Protein AF-A0AAW4KWK8-F1 (afdb_monomer)

Nearest PDB structures (foldseek):
  3u9t-assembly1_A  TM=9.403E-01  e=1.993E-07  Pseudomonas aeruginosa
  3u9s-assembly1_A  TM=9.255E-01  e=2.279E-07  Pseudomonas aeruginosa
  8j78-assembly1_G  TM=6.838E-01  e=1.505E-03  Homo sapiens
  8jxm-assembly1_L  TM=6.848E-01  e=1.969E-03  Homo sapiens
  8rth-assembly1_A  TM=6.313E-01  e=8.623E-03  Trypanosoma brucei

Sequence (91 aa):
LKTNLGFLRRIIGHPAFAAAELDTGFIPRYQDELLPAPGALSDEFWQAAGAAFMQSLPVGDGPWANRQGFRAGLPAEVSLHLSCNGQDRLV

Organism: Vibrio cholerae (NCBI:txid666)

pLDDT: mean 94.24, s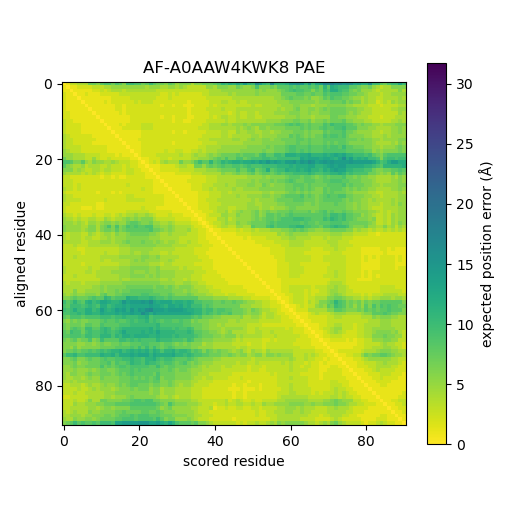td 2.49, range [88.06, 97.62]

Secondary structure (DSSP, 8-state):
---SHHHHHHHHH-HHHHTT---TTHHHHTHHHHSPPP-PPPHHHHHHHHHHHHHHSPP-SSGGG--S---TTS------EEEETTEEEE-

Foldseek 3Di:
DDDCVQLVVQLVVPPCNVVVVDDPCPCVVCVCSSPPDDDDDDPVNVVVVVVVVVVPDDQDDDPVSDPQQDDVPDDRDDWDFDDDPNDTDID

Radius of gyration: 21.0 Å; Cα contacts (8 Å, |Δi|>4): 54; chains: 1; bounding box: 43×23×58 Å

Solvent-accessible surface area (backbone atoms only — not comparable to full-atom values): 5949 Å² total; per-residue (Å²): 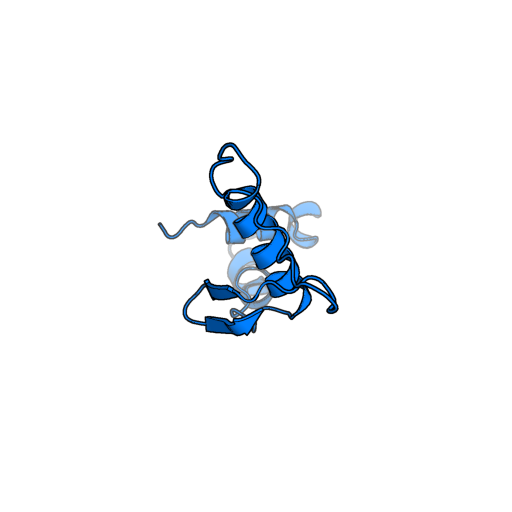134,92,72,65,59,70,41,53,54,37,48,74,68,30,69,55,57,74,69,65,65,76,55,97,57,44,62,76,73,44,35,67,78,45,60,60,77,88,73,84,83,52,72,67,55,48,53,51,49,52,55,53,53,64,68,68,52,83,89,56,78,65,80,85,45,61,78,75,21,84,44,93,97,49,76,63,58,72,81,43,84,47,77,56,98,92,45,76,44,82,78

Structure (mmCIF, N/CA/C/O backbone):
data_AF-A0AAW4KWK8-F1
#
_entry.id   AF-A0AAW4KWK8-F1
#
loop_
_atom_site.group_PDB
_atom_site.id
_atom_site.type_symbol
_atom_site.label_atom_id
_atom_site.label_alt_id
_atom_site.label_comp_id
_atom_site.label_asym_id
_atom_site.label_entity_id
_atom_site.label_seq_id
_atom_site.pdbx_PDB_ins_code
_atom_site.Cartn_x
_atom_site.Cartn_y
_atom_site.Cartn_z
_atom_site.occupancy
_atom_site.B_iso_or_equiv
_atom_site.auth_seq_id
_atom_site.auth_comp_id
_atom_site.auth_asym_id
_atom_site.auth_atom_id
_atom_site.pdbx_PDB_model_num
ATOM 1 N N . LEU A 1 1 ? 8.011 9.375 9.975 1.00 90.69 1 LEU A N 1
ATOM 2 C CA . LEU A 1 1 ? 7.383 9.635 11.296 1.00 90.69 1 LEU A CA 1
ATOM 3 C C . LEU A 1 1 ? 6.226 8.663 11.484 1.00 90.69 1 LEU A C 1
ATOM 5 O O . LEU A 1 1 ? 5.544 8.383 10.507 1.00 90.69 1 LEU A O 1
ATOM 9 N N . LYS A 1 2 ? 6.013 8.138 12.695 1.00 91.19 2 LYS A N 1
ATOM 10 C CA . LYS A 1 2 ? 4.815 7.338 13.003 1.00 91.19 2 LYS A CA 1
ATOM 11 C C . LYS A 1 2 ? 3.634 8.285 13.238 1.00 91.19 2 LYS A C 1
ATOM 13 O O . LYS A 1 2 ? 3.813 9.303 13.899 1.00 91.19 2 LYS A O 1
ATOM 18 N N . THR A 1 3 ? 2.458 7.968 12.699 1.00 95.88 3 THR A N 1
ATOM 19 C CA . THR A 1 3 ? 1.246 8.787 12.865 1.00 95.88 3 THR A CA 1
ATOM 20 C C . THR A 1 3 ? 0.080 7.923 13.335 1.00 95.88 3 THR A C 1
ATOM 22 O O . THR A 1 3 ? -0.006 6.742 13.004 1.00 95.88 3 THR A O 1
ATOM 25 N N . ASN A 1 4 ? -0.846 8.514 14.091 1.00 96.00 4 ASN A N 1
ATOM 26 C CA . ASN A 1 4 ? -2.104 7.869 14.484 1.00 96.00 4 ASN A CA 1
ATOM 27 C C . ASN A 1 4 ? -3.178 7.938 13.378 1.00 96.00 4 ASN A C 1
ATOM 29 O O . ASN A 1 4 ? -4.303 7.495 13.588 1.00 96.00 4 ASN A O 1
ATOM 33 N N . LEU A 1 5 ? -2.855 8.470 12.195 1.00 96.56 5 LEU A N 1
ATOM 34 C CA . LEU A 1 5 ? -3.827 8.721 11.129 1.00 96.56 5 LEU A CA 1
ATOM 35 C C . LEU A 1 5 ? -4.531 7.440 10.664 1.00 96.56 5 LEU A C 1
ATOM 37 O O . LEU A 1 5 ? -5.740 7.447 10.456 1.00 96.56 5 LEU A O 1
ATOM 41 N N . GLY A 1 6 ? -3.796 6.334 10.520 1.00 94.69 6 GLY A N 1
ATOM 42 C CA . GLY A 1 6 ? -4.388 5.051 10.133 1.00 94.69 6 GLY A CA 1
ATOM 43 C C . GLY A 1 6 ? -5.374 4.519 11.177 1.00 94.69 6 GLY A C 1
ATOM 44 O O . GLY A 1 6 ? -6.399 3.950 10.818 1.00 94.69 6 GLY A O 1
ATOM 45 N N . PHE A 1 7 ? -5.087 4.729 12.461 1.00 96.06 7 PHE A N 1
ATOM 46 C CA . PHE A 1 7 ? -5.989 4.381 13.560 1.00 96.06 7 PHE A CA 1
ATOM 47 C C . PHE A 1 7 ? -7.251 5.259 13.539 1.00 96.06 7 PHE A C 1
ATOM 49 O O . PHE A 1 7 ? -8.363 4.739 13.532 1.00 96.06 7 PHE A O 1
ATOM 56 N N . LEU A 1 8 ? -7.094 6.580 13.399 1.00 96.75 8 LEU A N 1
ATOM 57 C CA . LEU A 1 8 ? -8.222 7.519 13.323 1.00 96.75 8 LEU A CA 1
ATOM 58 C C . LEU A 1 8 ? -9.125 7.274 12.103 1.00 96.75 8 LEU A C 1
ATOM 60 O O . LEU A 1 8 ? -10.346 7.338 12.223 1.00 96.75 8 LEU A O 1
ATOM 64 N N . ARG A 1 9 ? -8.549 6.941 10.937 1.00 96.81 9 ARG A N 1
ATOM 65 C CA . ARG A 1 9 ? -9.328 6.574 9.739 1.00 96.81 9 ARG A CA 1
ATOM 66 C C . ARG A 1 9 ? -10.186 5.331 9.969 1.00 96.81 9 ARG A C 1
ATOM 68 O O . ARG A 1 9 ? -11.304 5.289 9.470 1.00 96.81 9 ARG A O 1
ATOM 75 N N . ARG A 1 10 ? -9.687 4.346 10.726 1.00 96.44 10 ARG A N 1
ATOM 76 C CA . ARG A 1 10 ? -10.454 3.141 11.081 1.00 96.44 10 ARG A CA 1
ATOM 77 C C . ARG A 1 10 ? -11.574 3.450 12.062 1.00 96.44 10 ARG A C 1
ATOM 79 O O . ARG A 1 10 ? -12.674 2.975 11.836 1.00 96.44 10 ARG A O 1
ATOM 86 N N . ILE A 1 11 ? -11.332 4.295 13.070 1.00 95.94 11 ILE A N 1
ATOM 87 C CA . ILE A 1 11 ? -12.386 4.733 14.003 1.00 95.94 11 ILE A CA 1
ATOM 88 C C . ILE A 1 11 ? -13.549 5.368 13.238 1.00 95.94 11 ILE A C 1
ATOM 90 O O . ILE A 1 11 ? -14.682 4.926 13.378 1.00 95.94 11 ILE A O 1
ATOM 94 N N . ILE A 1 12 ? -13.272 6.375 12.403 1.00 95.50 12 ILE A N 1
ATOM 95 C CA . ILE A 1 12 ? -14.325 7.114 11.687 1.00 95.50 12 ILE A CA 1
ATOM 96 C C . ILE A 1 12 ? -15.047 6.215 1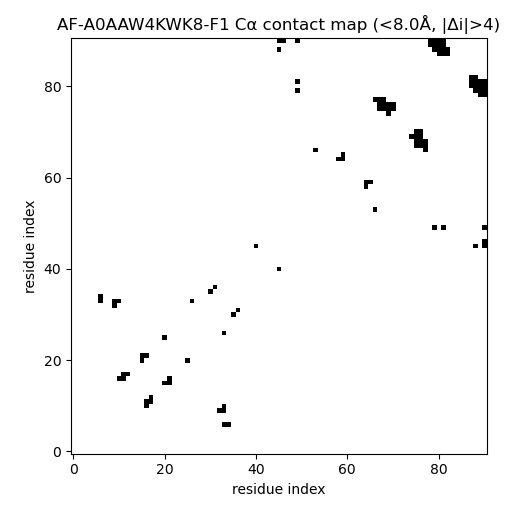0.665 1.00 95.50 12 ILE A C 1
ATOM 98 O O . ILE A 1 12 ? -16.222 6.429 10.386 1.00 95.50 12 ILE A O 1
ATOM 102 N N . GLY A 1 13 ? -14.363 5.204 10.120 1.00 95.62 13 GLY A N 1
ATOM 103 C CA . GLY A 1 13 ? -14.949 4.214 9.213 1.00 95.62 13 GLY A CA 1
ATOM 104 C C . GLY A 1 13 ? -15.647 3.032 9.898 1.00 95.62 13 GLY A C 1
ATOM 105 O O . GLY A 1 13 ? -16.209 2.195 9.195 1.00 95.62 13 GLY A O 1
ATOM 106 N N . HIS A 1 14 ? -15.604 2.924 11.229 1.00 97.12 14 HIS A N 1
ATOM 107 C CA . HIS A 1 14 ? -16.140 1.771 11.949 1.00 97.12 14 HIS A CA 1
ATOM 108 C C . HIS A 1 14 ? -17.675 1.855 12.077 1.00 97.12 14 HIS A C 1
ATOM 110 O O . HIS A 1 14 ? -18.183 2.882 12.540 1.00 97.12 14 HIS A O 1
ATOM 116 N N . PRO A 1 15 ? -18.439 0.786 11.770 1.00 96.12 15 PRO A N 1
ATOM 117 C CA . PRO A 1 15 ? -19.904 0.806 11.837 1.00 96.12 15 PRO A CA 1
ATOM 118 C C . PRO A 1 15 ? -20.462 1.222 13.206 1.00 96.12 15 PRO A C 1
ATOM 120 O O . PRO A 1 15 ? -21.340 2.078 13.274 1.00 96.12 15 PRO A O 1
ATOM 123 N N . ALA A 1 16 ? -19.902 0.700 14.303 1.00 95.31 16 ALA A N 1
ATOM 124 C CA . ALA A 1 16 ? -20.321 1.073 15.660 1.00 95.31 16 ALA A CA 1
ATOM 125 C C . ALA A 1 16 ? -20.062 2.558 15.988 1.00 95.31 16 ALA A C 1
ATOM 127 O O . ALA A 1 16 ? -20.819 3.175 16.735 1.00 95.31 16 ALA A O 1
ATOM 128 N N . PHE A 1 17 ? -19.026 3.166 15.390 1.00 95.88 17 PHE A N 1
ATOM 129 C CA . PHE A 1 17 ? -18.784 4.602 15.543 1.00 95.88 17 PHE A CA 1
ATOM 130 C C . PHE A 1 17 ? -19.866 5.413 14.816 1.00 95.88 17 PHE A C 1
ATOM 132 O O . PHE A 1 17 ? -20.394 6.373 15.370 1.00 95.88 17 PHE A O 1
ATOM 139 N N . ALA A 1 18 ? -20.252 4.990 13.606 1.00 95.38 18 ALA A N 1
ATOM 140 C CA . ALA A 1 18 ? -21.336 5.609 12.840 1.00 95.38 18 ALA A CA 1
ATOM 141 C C . ALA A 1 18 ? -22.715 5.456 13.513 1.00 95.38 18 ALA A C 1
ATOM 143 O O . ALA A 1 18 ? -23.546 6.356 13.416 1.00 95.38 18 ALA A O 1
ATOM 144 N N . ALA A 1 19 ? -22.940 4.352 14.229 1.00 96.44 19 ALA A N 1
ATOM 145 C CA . ALA A 1 19 ? -24.156 4.093 15.002 1.00 96.44 19 ALA A CA 1
ATOM 146 C C . ALA A 1 19 ? -24.214 4.838 16.354 1.00 96.44 19 ALA A C 1
ATOM 148 O O . ALA A 1 19 ? -25.186 4.689 17.091 1.00 96.44 19 ALA A O 1
ATOM 149 N N . ALA A 1 20 ? -23.196 5.646 16.678 1.00 93.38 20 ALA A N 1
ATOM 150 C CA . ALA A 1 20 ? -23.052 6.338 17.959 1.00 93.38 20 ALA A CA 1
ATOM 151 C C . ALA A 1 20 ? -23.011 5.400 19.186 1.00 93.38 20 ALA A C 1
ATOM 153 O O . ALA A 1 20 ? -23.358 5.807 20.295 1.00 93.38 20 ALA A O 1
ATOM 154 N N . GLU A 1 21 ? -22.520 4.169 19.019 1.00 93.12 21 GLU A N 1
ATOM 155 C CA . GLU A 1 21 ? -22.279 3.210 20.108 1.00 93.12 21 GLU A CA 1
ATOM 156 C C . GLU A 1 21 ? -20.988 3.560 20.870 1.00 93.12 21 GLU A C 1
ATOM 158 O O . GLU A 1 21 ? -20.028 2.789 20.920 1.00 93.12 21 GLU A O 1
ATOM 163 N N . LEU A 1 22 ? -20.925 4.778 21.408 1.00 90.88 22 LEU A N 1
ATOM 164 C CA . LEU A 1 22 ? -19.719 5.346 21.998 1.00 90.88 22 LEU A CA 1
ATOM 165 C C . LEU A 1 22 ? -19.744 5.228 23.521 1.00 90.88 22 LEU A C 1
ATOM 167 O O . LEU A 1 22 ? -20.578 5.821 24.201 1.00 90.88 22 LEU A O 1
ATOM 171 N N . ASP A 1 23 ? -18.756 4.520 24.056 1.00 93.56 23 ASP A N 1
ATOM 172 C CA . ASP A 1 23 ? -18.440 4.476 25.479 1.00 93.56 23 ASP A CA 1
ATOM 173 C C . ASP A 1 23 ? -16.917 4.472 25.691 1.00 93.56 23 ASP A C 1
ATOM 175 O O . ASP A 1 23 ? -16.134 4.359 24.743 1.00 93.56 23 ASP A O 1
ATOM 179 N N . THR A 1 24 ? -16.466 4.609 26.940 1.00 93.69 24 THR A N 1
ATOM 180 C CA . THR A 1 24 ? -15.027 4.642 27.268 1.00 93.69 24 THR A CA 1
ATOM 181 C C . THR A 1 24 ? -14.307 3.318 26.984 1.00 93.69 24 THR A C 1
ATOM 183 O O . THR A 1 24 ? -13.080 3.297 26.907 1.00 93.69 24 THR A O 1
ATOM 186 N N . GLY A 1 25 ? -15.048 2.226 26.781 1.00 94.75 25 GLY A N 1
ATOM 187 C CA . GLY A 1 25 ? -14.563 0.910 26.379 1.00 94.75 25 GLY A CA 1
ATOM 188 C C . GLY A 1 25 ? -14.593 0.642 24.870 1.00 94.75 25 GLY A C 1
ATOM 189 O O . GLY A 1 25 ? -14.282 -0.479 24.471 1.00 94.75 25 GLY A O 1
ATOM 190 N N . PHE A 1 26 ? -14.916 1.630 24.024 1.00 95.44 26 PHE A N 1
ATOM 191 C CA . PHE A 1 26 ? -14.996 1.450 22.566 1.00 95.44 26 PHE A CA 1
ATOM 192 C C . PHE A 1 26 ? -13.696 0.901 21.954 1.00 95.44 26 PHE A C 1
ATOM 194 O O . PHE A 1 26 ? -13.716 -0.077 21.212 1.00 95.44 26 PHE A O 1
ATOM 201 N N . ILE A 1 27 ? -12.549 1.509 22.284 1.00 94.69 27 ILE A N 1
ATOM 202 C CA . ILE A 1 27 ? -11.254 1.126 21.697 1.00 94.69 27 ILE A CA 1
ATOM 203 C C . ILE A 1 27 ? -10.835 -0.291 22.122 1.00 94.69 27 ILE A C 1
ATOM 205 O O . ILE A 1 27 ? -10.517 -1.074 21.231 1.00 94.69 27 ILE A O 1
ATOM 209 N N . PRO A 1 28 ? -10.851 -0.665 23.422 1.00 95.44 28 PRO A N 1
ATOM 210 C CA . PRO A 1 28 ? -10.559 -2.041 23.826 1.00 95.44 28 PRO A CA 1
ATOM 211 C C . PRO A 1 28 ? -11.496 -3.080 23.201 1.00 95.44 28 PRO A C 1
ATOM 213 O O . PRO A 1 28 ? -11.046 -4.170 22.866 1.00 95.44 28 PRO A O 1
ATOM 216 N N . ARG A 1 29 ? -12.786 -2.751 23.022 1.00 96.00 29 ARG A N 1
ATOM 217 C CA . ARG A 1 29 ? -13.783 -3.660 22.434 1.00 96.00 29 ARG A CA 1
ATOM 218 C C . ARG A 1 29 ? -13.484 -3.993 20.973 1.00 96.00 29 ARG A C 1
ATOM 220 O O . ARG A 1 29 ? -13.615 -5.148 20.589 1.00 96.00 29 ARG A O 1
ATOM 227 N N . TYR A 1 30 ? -13.074 -2.998 20.187 1.00 95.88 30 TYR A N 1
ATOM 228 C CA . TYR A 1 30 ? -12.810 -3.132 18.748 1.00 95.88 30 TYR A CA 1
ATOM 229 C C . TYR A 1 30 ? -11.311 -3.090 18.413 1.00 95.88 30 TYR A C 1
ATOM 231 O O . TYR A 1 30 ? -10.915 -2.710 17.311 1.00 95.88 30 TYR A O 1
ATOM 239 N N . GLN A 1 31 ? -10.446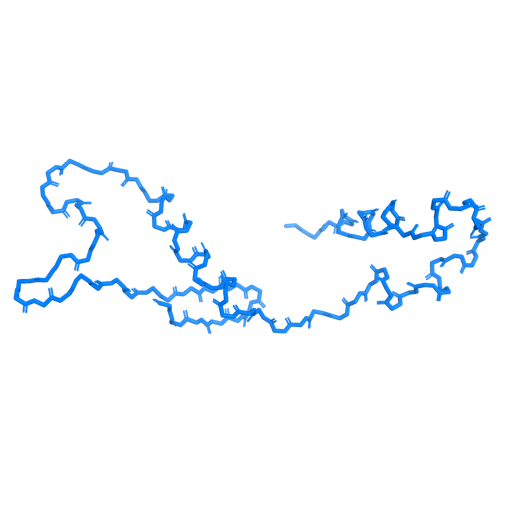 -3.447 19.367 1.00 94.81 31 GLN A N 1
ATOM 240 C CA . GLN A 1 31 ? -8.998 -3.267 19.241 1.00 94.81 31 GLN A CA 1
ATOM 241 C C . GLN A 1 31 ? -8.422 -3.962 18.003 1.00 94.81 31 GLN A C 1
ATOM 243 O O . GLN A 1 31 ? -7.638 -3.348 17.281 1.00 94.81 31 GLN A O 1
ATOM 248 N N . ASP A 1 32 ? -8.824 -5.204 17.741 1.00 94.25 32 ASP A N 1
ATOM 249 C CA . ASP A 1 32 ? -8.294 -6.003 16.631 1.00 94.25 32 ASP A CA 1
ATOM 250 C C . ASP A 1 32 ? -8.651 -5.403 15.261 1.00 94.25 32 ASP A C 1
ATOM 252 O O . ASP A 1 32 ? -7.864 -5.467 14.316 1.00 94.25 32 ASP A O 1
ATOM 256 N N . GLU A 1 33 ? -9.806 -4.741 15.168 1.00 94.25 33 GLU A N 1
ATOM 257 C CA . GLU A 1 33 ? -10.264 -4.052 13.959 1.00 94.25 33 GLU A CA 1
ATOM 258 C C . GLU A 1 33 ? -9.589 -2.682 13.788 1.00 94.25 33 GLU A C 1
ATOM 260 O O . GLU A 1 33 ? -9.269 -2.262 12.671 1.00 94.25 33 GLU A O 1
ATOM 265 N N . LEU A 1 34 ? -9.334 -1.973 14.893 1.00 94.31 34 LEU A N 1
ATOM 266 C CA . LEU A 1 34 ? -8.733 -0.636 14.889 1.00 94.31 34 LEU A CA 1
ATOM 267 C C . LEU A 1 34 ? -7.199 -0.659 14.785 1.00 94.31 34 LEU A C 1
ATOM 269 O O . LEU A 1 34 ? -6.600 0.279 14.246 1.00 94.31 34 LEU A O 1
ATOM 273 N N . LEU A 1 35 ? -6.560 -1.715 15.288 1.00 94.19 35 LEU A N 1
ATOM 274 C CA . LEU A 1 35 ? -5.110 -1.908 15.340 1.00 94.19 35 LEU A CA 1
ATOM 275 C C . LEU A 1 35 ? -4.714 -3.279 14.760 1.00 94.19 35 LEU A C 1
ATOM 277 O O . LEU A 1 35 ? -4.068 -4.071 15.449 1.00 94.19 35 LEU A O 1
ATOM 281 N N . PRO A 1 36 ? -5.054 -3.567 13.490 1.00 93.25 36 PRO A N 1
ATOM 282 C CA . PRO A 1 36 ? -4.709 -4.843 12.884 1.00 93.25 36 PRO A CA 1
ATOM 283 C C . PRO A 1 36 ? -3.190 -5.005 12.801 1.00 93.25 36 PRO A C 1
ATOM 285 O O . PRO A 1 36 ? -2.457 -4.054 12.495 1.00 93.25 36 PRO A O 1
ATOM 288 N N . ALA A 1 37 ? -2.720 -6.230 13.036 1.00 90.38 37 ALA A N 1
ATOM 289 C CA . ALA A 1 37 ? -1.319 -6.569 12.848 1.00 90.38 37 ALA A CA 1
ATOM 290 C C . ALA A 1 37 ? -0.907 -6.330 11.379 1.00 90.38 37 ALA A C 1
ATOM 292 O O . ALA A 1 37 ? -1.683 -6.634 10.466 1.00 90.38 37 ALA A O 1
ATOM 293 N N . PRO A 1 38 ? 0.297 -5.792 11.117 1.00 88.56 38 PRO A N 1
ATOM 294 C CA . PRO A 1 38 ? 0.792 -5.650 9.755 1.00 88.56 38 PRO A CA 1
ATOM 295 C C . PRO A 1 38 ? 0.862 -7.014 9.058 1.00 88.56 38 PRO A C 1
ATOM 297 O O . PRO A 1 38 ? 1.517 -7.932 9.548 1.00 88.56 38 PRO A O 1
ATOM 300 N N . GLY A 1 39 ? 0.190 -7.134 7.915 1.00 88.06 39 GLY A N 1
ATOM 301 C CA . GLY A 1 39 ? 0.288 -8.298 7.036 1.00 88.06 39 GLY A CA 1
ATOM 302 C C . GLY A 1 39 ? 1.435 -8.177 6.030 1.00 88.06 39 GLY A C 1
ATOM 303 O O . GLY A 1 39 ? 2.080 -7.132 5.912 1.00 88.06 39 GLY A O 1
ATOM 304 N N . ALA A 1 40 ? 1.671 -9.249 5.273 1.00 91.50 40 ALA A N 1
ATOM 305 C CA . ALA A 1 40 ? 2.547 -9.195 4.108 1.00 91.50 40 ALA A CA 1
ATOM 306 C C . ALA A 1 40 ? 1.956 -8.275 3.027 1.00 91.50 40 ALA A C 1
ATOM 308 O O . ALA A 1 40 ? 0.741 -8.245 2.821 1.00 91.50 40 ALA A O 1
ATOM 309 N N . LEU A 1 41 ? 2.818 -7.526 2.341 1.00 94.81 41 LEU A N 1
ATOM 310 C CA . LEU A 1 41 ? 2.414 -6.709 1.201 1.00 94.81 41 LEU A CA 1
ATOM 311 C C . LEU A 1 41 ? 2.116 -7.619 0.001 1.00 94.81 41 LEU A C 1
ATOM 313 O O . LEU A 1 41 ? 2.906 -8.516 -0.302 1.00 94.81 41 LEU A O 1
ATOM 317 N N . SER A 1 42 ? 0.984 -7.395 -0.670 1.00 95.75 42 SER A N 1
ATOM 318 C CA . SER A 1 42 ? 0.543 -8.241 -1.784 1.00 95.75 42 SER A CA 1
ATOM 319 C C . SER A 1 42 ? 1.361 -8.015 -3.058 1.00 95.75 42 SER A C 1
ATOM 321 O O . SER A 1 42 ? 2.062 -7.011 -3.206 1.00 95.75 42 SER A O 1
ATOM 323 N N . ASP A 1 43 ? 1.253 -8.938 -4.008 1.00 95.62 43 ASP A N 1
ATOM 324 C CA . ASP A 1 43 ? 1.914 -8.837 -5.311 1.00 95.62 43 ASP A CA 1
ATOM 325 C C . ASP A 1 43 ? 1.444 -7.594 -6.081 1.00 95.62 43 ASP A C 1
ATOM 327 O O . ASP A 1 43 ? 2.256 -6.877 -6.666 1.00 95.62 43 ASP A O 1
ATOM 331 N N . GLU A 1 44 ? 0.151 -7.275 -6.002 1.00 97.06 44 GLU A N 1
ATOM 332 C CA . GLU A 1 44 ? -0.441 -6.089 -6.625 1.00 97.06 44 GLU A CA 1
ATOM 333 C C . GLU A 1 44 ? 0.116 -4.794 -6.032 1.00 97.06 44 GLU A C 1
ATOM 335 O O . GLU A 1 44 ? 0.365 -3.840 -6.771 1.00 97.06 44 GLU A O 1
ATOM 340 N N . PHE A 1 45 ? 0.356 -4.756 -4.714 1.00 97.31 45 PHE A N 1
ATOM 341 C CA . PHE A 1 45 ? 1.012 -3.614 -4.078 1.00 97.31 45 PHE A CA 1
ATOM 342 C C . PHE A 1 45 ? 2.395 -3.379 -4.689 1.00 97.31 45 PHE A C 1
ATOM 344 O O . PHE A 1 45 ? 2.726 -2.248 -5.043 1.00 97.31 45 PHE A O 1
ATOM 351 N N . TRP A 1 46 ? 3.195 -4.436 -4.830 1.00 97.56 46 TRP A N 1
ATOM 352 C CA . TRP A 1 46 ? 4.561 -4.324 -5.333 1.00 97.56 46 TRP A CA 1
ATOM 353 C C . TRP A 1 46 ? 4.610 -3.904 -6.801 1.00 97.56 46 TRP A C 1
ATOM 355 O O . TRP A 1 46 ? 5.400 -3.027 -7.149 1.00 97.56 46 TRP A O 1
ATOM 365 N N . GLN A 1 47 ? 3.719 -4.443 -7.636 1.00 96.44 47 GLN A N 1
ATOM 366 C CA . GLN A 1 47 ? 3.576 -4.019 -9.032 1.00 96.44 47 GLN A CA 1
ATOM 367 C C . GLN A 1 47 ? 3.177 -2.539 -9.140 1.00 96.44 47 GLN A C 1
ATOM 369 O O . GLN A 1 47 ? 3.795 -1.774 -9.886 1.00 96.44 47 GLN A O 1
ATOM 374 N N . ALA A 1 48 ? 2.201 -2.096 -8.341 1.00 97.56 48 ALA A N 1
ATOM 375 C CA . ALA A 1 48 ? 1.800 -0.692 -8.299 1.00 97.56 48 ALA A CA 1
ATOM 376 C C . ALA A 1 48 ? 2.932 0.222 -7.794 1.00 97.56 48 ALA A C 1
ATOM 378 O O . ALA A 1 48 ? 3.148 1.301 -8.348 1.00 97.56 48 ALA A O 1
ATOM 379 N N . ALA A 1 49 ? 3.685 -0.214 -6.780 1.00 97.62 49 ALA A N 1
ATOM 380 C CA . ALA A 1 49 ? 4.829 0.518 -6.246 1.00 97.62 49 ALA A CA 1
ATOM 381 C C . ALA A 1 49 ? 5.951 0.665 -7.285 1.00 97.62 49 ALA A C 1
ATOM 383 O O . ALA A 1 49 ? 6.496 1.758 -7.430 1.00 97.62 49 ALA A O 1
ATOM 384 N N . GLY A 1 50 ? 6.259 -0.393 -8.044 1.00 96.06 50 GLY A N 1
ATOM 385 C CA . GLY A 1 50 ? 7.239 -0.347 -9.131 1.00 96.06 50 GLY A CA 1
ATOM 386 C C . GLY A 1 50 ? 6.840 0.626 -10.236 1.00 96.06 50 GLY A C 1
ATOM 387 O O . GLY A 1 50 ? 7.634 1.489 -10.618 1.00 96.06 50 GLY A O 1
ATOM 388 N N . ALA A 1 51 ? 5.583 0.570 -10.682 1.00 94.69 51 ALA A N 1
ATOM 389 C CA . ALA A 1 51 ? 5.062 1.510 -11.671 1.00 94.69 51 ALA A CA 1
ATOM 390 C C . ALA A 1 51 ? 5.115 2.967 -11.172 1.00 94.69 51 ALA A C 1
ATOM 392 O O . ALA A 1 51 ? 5.576 3.851 -11.897 1.00 94.69 51 ALA A O 1
ATOM 393 N N . ALA A 1 52 ? 4.692 3.219 -9.929 1.00 96.44 52 ALA A N 1
ATOM 394 C CA . ALA A 1 52 ? 4.714 4.552 -9.330 1.00 96.44 52 ALA A CA 1
ATOM 395 C C . ALA A 1 52 ? 6.143 5.088 -9.146 1.00 96.44 52 ALA A C 1
ATOM 397 O O . ALA A 1 52 ? 6.399 6.264 -9.404 1.00 96.44 52 ALA A O 1
ATOM 398 N N . PHE A 1 53 ? 7.087 4.232 -8.745 1.00 95.88 53 PHE A N 1
ATOM 399 C CA . PHE A 1 53 ? 8.496 4.600 -8.629 1.00 95.88 53 PHE A CA 1
ATOM 400 C C . PHE A 1 53 ? 9.085 4.996 -9.986 1.00 95.88 53 PHE A C 1
ATOM 402 O O . PHE A 1 53 ? 9.727 6.034 -10.102 1.00 95.88 53 PHE A O 1
ATOM 409 N N . MET A 1 54 ? 8.810 4.230 -11.044 1.00 93.75 54 MET A N 1
ATOM 410 C CA . MET A 1 54 ? 9.282 4.565 -12.392 1.00 93.75 54 MET A CA 1
ATOM 411 C C . MET A 1 54 ? 8.742 5.908 -12.892 1.00 93.75 54 MET A C 1
ATOM 413 O O . MET A 1 54 ? 9.460 6.636 -13.575 1.00 93.75 54 MET A O 1
ATOM 417 N N . GLN A 1 55 ? 7.502 6.248 -12.531 1.00 92.31 55 GLN A N 1
ATOM 418 C CA . GLN A 1 55 ? 6.868 7.523 -12.879 1.00 92.31 55 GLN A CA 1
ATOM 419 C C . GLN A 1 55 ? 7.422 8.713 -12.083 1.00 92.31 55 GLN A C 1
ATOM 421 O O . GLN A 1 55 ? 7.323 9.844 -12.553 1.00 92.31 55 GLN A O 1
ATOM 426 N N . SER A 1 56 ? 7.996 8.488 -10.896 1.00 94.56 56 SER A N 1
ATOM 427 C CA . SER A 1 56 ? 8.564 9.564 -10.073 1.00 94.56 56 SER A CA 1
ATOM 428 C C . SER A 1 56 ? 9.994 9.943 -10.464 1.00 94.56 56 SER A C 1
ATOM 430 O O . SER A 1 56 ? 10.484 10.996 -10.048 1.00 94.56 56 SER A O 1
ATOM 432 N N . LEU A 1 57 ? 10.672 9.108 -11.259 1.00 91.12 57 LEU A N 1
ATOM 433 C CA . LEU A 1 57 ? 12.029 9.388 -11.713 1.00 91.12 57 LEU A CA 1
ATOM 434 C C . LEU A 1 57 ? 12.058 10.609 -12.650 1.00 91.12 57 LEU A C 1
ATOM 436 O O . LEU A 1 57 ? 11.185 10.747 -13.509 1.00 91.12 57 LEU A O 1
ATOM 440 N N . PRO A 1 58 ? 13.090 11.469 -12.563 1.00 90.25 58 PRO A N 1
ATOM 441 C CA . PRO A 1 58 ? 13.187 12.661 -13.399 1.00 90.25 58 PRO A CA 1
ATOM 442 C C . PRO A 1 58 ? 13.165 12.318 -14.887 1.00 90.25 58 PRO A C 1
ATOM 444 O O . PRO A 1 58 ? 13.886 11.419 -15.331 1.00 90.25 58 PRO A O 1
ATOM 447 N N . VAL A 1 59 ? 12.388 13.048 -15.680 1.00 88.56 59 VAL A N 1
ATOM 448 C CA . VAL A 1 59 ? 12.435 12.920 -17.141 1.00 88.56 59 VAL A CA 1
ATOM 449 C C . VAL A 1 59 ? 13.764 13.493 -17.633 1.00 88.56 59 VAL A C 1
ATOM 451 O O . VAL A 1 59 ? 14.168 14.573 -17.211 1.00 88.56 59 VAL A O 1
ATOM 454 N N . GLY A 1 60 ? 14.464 12.737 -18.475 1.00 89.00 60 GLY A N 1
ATOM 455 C CA . GLY A 1 60 ? 15.673 13.196 -19.153 1.00 89.00 60 GLY A CA 1
ATOM 456 C C . GLY A 1 60 ? 15.452 13.258 -20.660 1.00 89.00 60 GLY A C 1
ATOM 457 O O . GLY A 1 60 ? 14.494 12.677 -21.172 1.00 89.00 60 GLY A O 1
ATOM 458 N N . ASP A 1 61 ? 16.363 13.926 -21.357 1.00 92.50 61 ASP A N 1
ATOM 459 C CA . ASP A 1 61 ? 16.288 14.092 -22.805 1.00 92.50 61 ASP A CA 1
A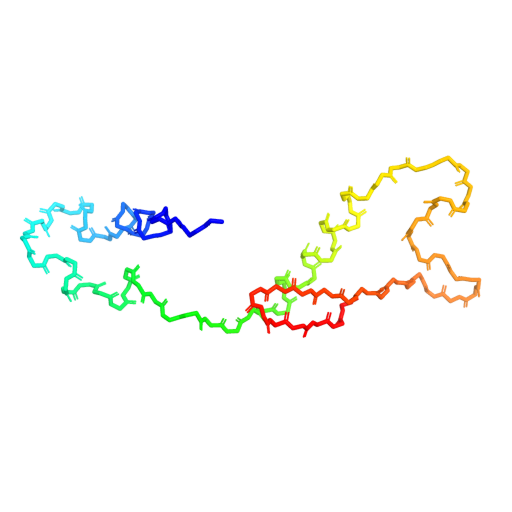TOM 460 C C . A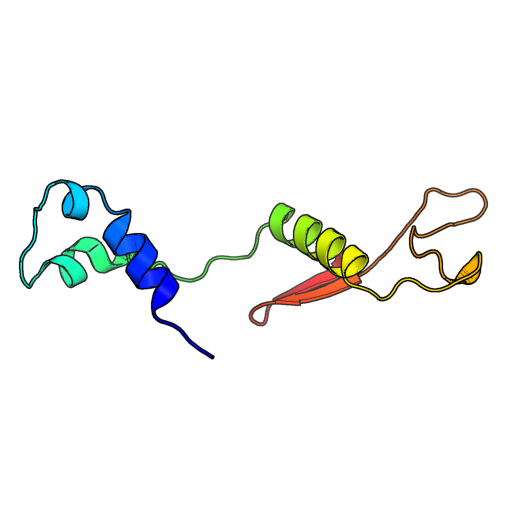SP A 1 61 ? 17.056 13.006 -23.565 1.00 92.50 61 ASP A C 1
ATOM 462 O O . ASP A 1 61 ? 18.079 12.479 -23.119 1.00 92.50 61 ASP A O 1
ATOM 466 N N . GLY A 1 62 ? 16.572 12.715 -24.771 1.00 91.88 62 GLY A N 1
ATOM 467 C CA . GLY A 1 62 ? 17.198 11.779 -25.697 1.00 91.88 62 GLY A CA 1
ATOM 468 C C . GLY A 1 62 ? 16.819 10.307 -25.470 1.00 91.88 62 GLY A C 1
ATOM 469 O O . GLY A 1 62 ? 16.198 9.939 -24.473 1.00 91.88 62 GLY A O 1
ATOM 470 N N . PRO A 1 63 ? 17.189 9.425 -26.413 1.00 89.25 63 PRO A N 1
ATOM 471 C CA . PRO A 1 63 ? 16.731 8.033 -26.432 1.00 89.25 63 PRO A CA 1
ATOM 472 C C . PRO A 1 63 ? 17.231 7.211 -25.236 1.00 89.25 63 PRO A C 1
ATOM 474 O O . PRO A 1 63 ? 16.543 6.299 -24.788 1.00 89.25 63 PRO A O 1
ATOM 477 N N . TRP A 1 64 ? 1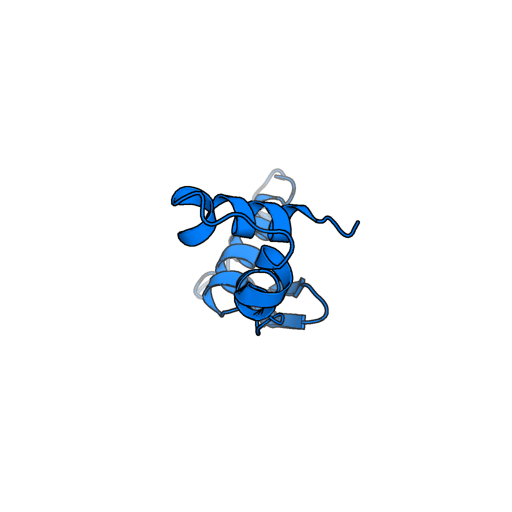8.397 7.559 -24.687 1.00 90.00 64 TRP A N 1
ATOM 478 C CA . TRP A 1 64 ? 19.002 6.869 -23.542 1.00 90.00 64 TRP A CA 1
ATOM 479 C C . TRP A 1 64 ? 18.384 7.250 -22.194 1.00 90.00 64 TRP A C 1
ATOM 481 O O . TRP A 1 64 ? 18.617 6.566 -21.202 1.00 90.00 64 TRP A O 1
ATOM 491 N N . ALA A 1 65 ? 17.583 8.318 -22.147 1.00 91.81 65 ALA A N 1
ATOM 492 C CA . ALA A 1 65 ? 16.820 8.681 -20.959 1.00 91.81 65 ALA A CA 1
ATOM 493 C C . ALA A 1 65 ? 15.496 7.903 -20.842 1.00 91.81 65 ALA A C 1
ATOM 495 O O . ALA A 1 65 ? 14.850 7.949 -19.792 1.00 91.81 65 ALA A O 1
ATOM 496 N N . ASN A 1 66 ? 15.084 7.178 -21.892 1.00 88.75 66 ASN A N 1
ATOM 497 C CA . ASN A 1 66 ? 13.885 6.351 -21.859 1.00 88.75 66 ASN A CA 1
ATOM 498 C C . ASN A 1 66 ? 14.094 5.132 -20.942 1.00 88.75 66 ASN A C 1
ATOM 500 O O . ASN A 1 66 ? 15.011 4.336 -21.130 1.00 88.75 66 ASN A O 1
ATOM 504 N N . ARG A 1 67 ? 13.200 4.965 -19.962 1.00 89.44 67 ARG A N 1
ATOM 505 C CA . ARG A 1 67 ? 13.254 3.898 -18.950 1.00 89.44 67 ARG A CA 1
ATOM 506 C C . ARG A 1 67 ? 12.224 2.795 -19.159 1.00 89.44 67 ARG A C 1
ATOM 508 O O . ARG A 1 67 ? 12.015 1.978 -18.275 1.00 89.44 67 ARG A O 1
ATOM 515 N N . GLN A 1 68 ? 11.605 2.733 -20.332 1.00 89.69 68 GLN A N 1
ATOM 516 C CA . GLN A 1 68 ? 10.624 1.706 -20.690 1.00 89.69 68 GLN A CA 1
ATOM 517 C C . GLN A 1 68 ? 11.267 0.335 -20.954 1.00 89.69 68 GLN A C 1
ATOM 519 O O . GLN A 1 68 ? 10.617 -0.535 -21.510 1.00 89.69 68 GLN A O 1
ATOM 524 N N . GLY A 1 69 ? 12.538 0.129 -20.590 1.00 93.56 69 GLY A N 1
ATOM 525 C CA . GLY A 1 69 ? 13.158 -1.193 -20.617 1.00 93.56 69 GLY A CA 1
ATOM 526 C C . GLY A 1 69 ? 13.447 -1.736 -22.013 1.00 93.56 69 GLY A C 1
ATOM 527 O O . GLY A 1 69 ? 13.451 -2.949 -22.177 1.00 93.56 69 GLY A O 1
ATOM 528 N N . PHE A 1 70 ? 13.687 -0.881 -23.017 1.00 94.06 70 PHE A N 1
ATOM 529 C CA . PHE A 1 70 ? 13.957 -1.330 -24.388 1.00 94.06 70 PHE A CA 1
ATOM 530 C C . PHE A 1 7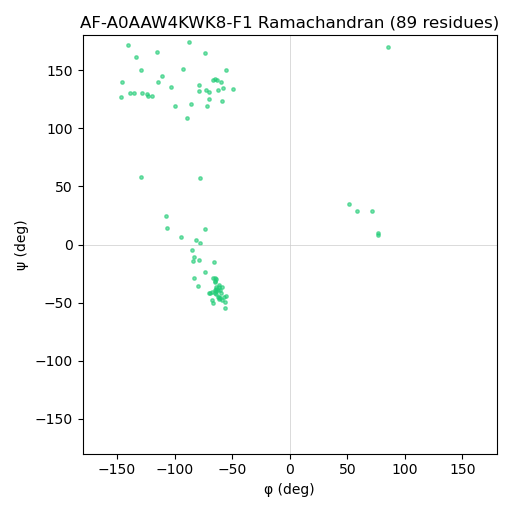0 ? 15.027 -2.435 -24.438 1.00 94.06 70 PHE A C 1
ATOM 532 O O . PHE A 1 70 ? 16.090 -2.330 -23.815 1.00 94.06 70 PHE A O 1
ATOM 539 N N . ARG A 1 71 ? 14.736 -3.487 -25.207 1.00 95.31 71 ARG A N 1
ATOM 540 C CA . ARG A 1 71 ? 15.646 -4.582 -25.548 1.00 95.31 71 ARG A CA 1
ATOM 541 C C . ARG A 1 71 ? 15.508 -4.867 -27.042 1.00 95.31 71 ARG A C 1
ATOM 543 O O . ARG A 1 71 ? 14.402 -5.013 -27.552 1.00 95.31 71 ARG A O 1
ATOM 550 N N . ALA A 1 72 ? 16.624 -4.938 -27.762 1.00 94.44 72 ALA A N 1
ATOM 551 C CA . ALA A 1 72 ? 16.591 -5.243 -29.188 1.00 94.44 72 ALA A CA 1
ATOM 552 C C . ALA A 1 72 ? 16.232 -6.723 -29.401 1.00 94.44 72 ALA A C 1
ATOM 554 O O . ALA A 1 72 ? 16.951 -7.606 -28.940 1.00 94.44 72 ALA A O 1
ATOM 555 N N . GLY A 1 73 ? 15.122 -6.987 -30.094 1.00 96.25 73 GLY A N 1
ATOM 556 C CA . GLY A 1 73 ? 14.674 -8.350 -30.406 1.00 96.25 73 GLY A CA 1
ATOM 557 C C . GLY A 1 73 ? 14.022 -9.108 -29.243 1.00 96.25 73 GLY A C 1
ATOM 558 O O . GLY A 1 73 ? 13.743 -10.293 -29.394 1.00 96.25 73 GLY A O 1
ATOM 559 N N . LEU A 1 74 ? 13.758 -8.447 -28.112 1.00 96.69 74 LEU A N 1
ATOM 560 C CA . LEU A 1 74 ? 13.093 -9.024 -26.941 1.00 96.69 74 LEU A CA 1
ATOM 561 C C . LEU A 1 74 ? 12.001 -8.078 -26.420 1.00 96.69 74 LEU A C 1
ATOM 563 O O . LEU A 1 74 ? 12.024 -6.884 -26.736 1.00 96.69 74 LEU A O 1
ATOM 567 N N . PRO A 1 75 ? 11.048 -8.579 -25.615 1.00 96.38 75 PRO A N 1
ATOM 568 C CA . PRO A 1 75 ? 10.128 -7.722 -24.884 1.00 96.38 75 PRO A CA 1
ATOM 569 C C . PRO A 1 75 ? 10.869 -6.704 -24.015 1.00 96.38 75 PRO A C 1
ATOM 571 O O . PRO A 1 75 ? 11.977 -6.948 -23.532 1.00 96.38 75 PRO A O 1
ATOM 574 N N . ALA A 1 76 ? 10.232 -5.557 -23.813 1.00 94.50 76 ALA A N 1
ATOM 575 C CA . ALA A 1 76 ? 10.711 -4.561 -22.876 1.00 94.50 76 ALA A CA 1
ATOM 576 C C . ALA A 1 76 ? 10.729 -5.126 -21.447 1.00 94.50 76 ALA A C 1
ATOM 578 O O . ALA A 1 76 ? 9.744 -5.714 -21.005 1.00 94.50 76 ALA A O 1
ATOM 579 N N . GLU A 1 77 ? 11.830 -4.912 -20.727 1.00 94.56 77 GLU A N 1
ATOM 580 C CA . GLU A 1 77 ? 12.014 -5.432 -19.372 1.00 94.56 77 GLU A CA 1
ATOM 581 C C . GLU A 1 77 ? 12.671 -4.394 -18.458 1.00 94.56 77 GLU A C 1
ATOM 583 O O . GLU A 1 77 ? 13.711 -3.795 -18.774 1.00 94.56 77 GLU A O 1
ATOM 588 N N . VAL A 1 78 ? 12.052 -4.205 -17.297 1.00 93.94 78 VAL A N 1
ATOM 589 C CA . VAL A 1 78 ? 12.544 -3.384 -16.194 1.00 93.94 78 VAL A CA 1
ATOM 590 C C . VAL A 1 78 ? 12.492 -4.253 -14.948 1.00 93.94 78 VAL A C 1
ATOM 592 O O . VAL A 1 78 ? 11.459 -4.851 -14.680 1.00 93.94 78 VAL A O 1
ATOM 595 N N . SER A 1 79 ? 13.592 -4.304 -14.203 1.00 95.19 79 SER A N 1
ATOM 596 C CA . SER A 1 79 ? 13.662 -5.013 -12.926 1.00 95.19 79 SER A CA 1
ATOM 597 C C . SER A 1 79 ? 14.007 -4.016 -11.831 1.00 95.19 79 SER A C 1
ATOM 599 O O . SER A 1 79 ? 14.982 -3.267 -11.956 1.00 95.19 79 SER A O 1
ATOM 601 N N . LEU A 1 80 ? 13.212 -3.993 -10.767 1.00 95.88 80 LEU A N 1
ATOM 602 C CA . LEU A 1 80 ? 13.372 -3.073 -9.649 1.00 95.88 80 LEU A CA 1
ATOM 603 C C . LEU A 1 80 ? 13.516 -3.849 -8.347 1.00 95.88 80 LEU A C 1
ATOM 605 O O . LEU A 1 80 ? 12.662 -4.650 -7.986 1.00 95.88 80 LEU A O 1
ATOM 609 N N . HIS A 1 81 ? 14.571 -3.546 -7.597 1.00 97.00 81 HIS A N 1
ATOM 610 C CA . HIS A 1 81 ? 14.670 -3.949 -6.200 1.00 97.00 81 HIS A CA 1
ATOM 611 C C . HIS A 1 81 ? 14.055 -2.854 -5.335 1.00 97.00 81 HIS A C 1
ATOM 613 O O . HIS A 1 81 ? 14.610 -1.761 -5.217 1.00 97.00 81 HIS A O 1
ATOM 619 N N . LEU A 1 82 ? 12.896 -3.142 -4.752 1.00 97.19 82 LEU A N 1
ATOM 620 C CA . LEU A 1 82 ? 12.160 -2.211 -3.908 1.00 97.19 82 LEU A CA 1
ATOM 621 C C . LEU A 1 82 ? 12.182 -2.690 -2.456 1.00 97.19 82 LEU A C 1
ATOM 623 O O . LEU A 1 82 ? 12.108 -3.887 -2.190 1.00 97.19 82 LEU A O 1
ATOM 627 N N . SER A 1 83 ? 12.242 -1.736 -1.525 1.00 96.75 83 SER A N 1
ATOM 628 C CA . SER A 1 83 ? 12.176 -1.988 -0.084 1.00 96.75 83 SER A CA 1
ATOM 629 C C . SER A 1 83 ? 11.041 -1.179 0.534 1.00 96.75 83 SER A C 1
ATOM 631 O O . SER A 1 83 ? 10.929 0.029 0.307 1.00 96.75 83 SER A O 1
ATOM 633 N N . CYS A 1 84 ? 10.178 -1.834 1.308 1.00 95.69 84 CYS A N 1
ATOM 634 C CA . CYS A 1 84 ? 9.057 -1.200 1.991 1.00 95.69 84 CYS A CA 1
ATOM 635 C C . CYS A 1 84 ? 8.794 -1.888 3.332 1.00 95.69 84 CYS A C 1
ATOM 637 O O . CYS A 1 84 ? 8.619 -3.100 3.388 1.00 95.69 84 CYS A O 1
ATOM 639 N N . ASN A 1 85 ? 8.748 -1.118 4.426 1.00 91.75 85 ASN A N 1
ATOM 640 C CA . ASN A 1 85 ? 8.478 -1.626 5.781 1.00 91.75 85 ASN A CA 1
ATOM 641 C C . ASN A 1 85 ? 9.365 -2.822 6.202 1.00 91.75 85 ASN A C 1
ATOM 643 O O . ASN A 1 85 ? 8.908 -3.709 6.918 1.00 91.75 85 ASN A O 1
ATOM 647 N N . GLY A 1 86 ? 10.631 -2.841 5.767 1.00 91.69 86 GLY A N 1
ATOM 648 C CA . GLY A 1 86 ? 11.575 -3.927 6.060 1.00 91.69 86 GLY A CA 1
ATOM 649 C C . GLY A 1 86 ? 11.359 -5.203 5.240 1.00 91.69 86 GLY A C 1
ATOM 650 O O . GLY A 1 86 ? 11.965 -6.223 5.550 1.00 91.69 86 GLY A O 1
ATOM 651 N N . GLN A 1 87 ? 10.495 -5.161 4.223 1.00 94.06 87 GLN A N 1
ATOM 652 C CA . GLN A 1 87 ? 10.334 -6.211 3.221 1.00 94.06 87 GLN A CA 1
ATOM 653 C C . GLN A 1 87 ? 11.019 -5.770 1.930 1.00 94.06 87 GLN A C 1
ATOM 655 O O . GLN A 1 87 ? 10.819 -4.634 1.497 1.00 94.06 87 GLN A O 1
ATOM 660 N N . ASP A 1 88 ? 11.773 -6.674 1.308 1.00 95.38 88 ASP A N 1
ATOM 661 C CA . ASP A 1 88 ? 12.452 -6.432 0.036 1.00 95.38 88 ASP A CA 1
ATOM 662 C C . ASP A 1 88 ? 11.860 -7.321 -1.054 1.00 95.38 88 ASP A C 1
ATOM 664 O O . ASP A 1 88 ? 11.570 -8.499 -0.822 1.00 95.38 88 ASP A O 1
ATOM 668 N N . ARG A 1 89 ? 11.695 -6.767 -2.257 1.00 96.38 89 ARG A N 1
ATOM 669 C CA . ARG A 1 89 ? 11.177 -7.520 -3.395 1.00 96.38 89 ARG A CA 1
ATOM 670 C C . ARG A 1 89 ? 11.802 -7.085 -4.711 1.00 96.38 89 ARG A C 1
ATOM 672 O O . ARG A 1 89 ? 11.995 -5.896 -4.955 1.00 96.38 89 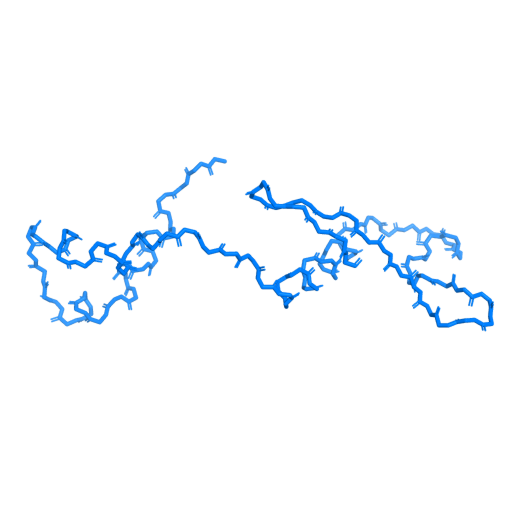ARG A O 1
ATOM 679 N N . LEU A 1 90 ? 12.080 -8.077 -5.552 1.00 96.12 90 LEU A N 1
ATOM 680 C CA . LEU A 1 90 ? 12.337 -7.878 -6.971 1.00 96.12 90 LEU A CA 1
ATOM 681 C C . LEU A 1 90 ? 10.994 -7.859 -7.707 1.00 96.12 90 LEU A C 1
ATOM 683 O O . LEU A 1 90 ? 10.226 -8.820 -7.606 1.00 96.12 90 LEU A O 1
ATOM 687 N N . VAL A 1 91 ? 10.721 -6.751 -8.388 1.00 92.31 91 VAL A N 1
ATOM 688 C CA . VAL A 1 91 ? 9.505 -6.492 -9.169 1.00 92.31 91 VAL A CA 1
ATOM 689 C C . VAL A 1 91 ? 9.876 -6.281 -10.624 1.00 92.31 91 VAL A C 1
ATOM 691 O O . VAL A 1 91 ? 10.896 -5.588 -10.865 1.00 92.31 91 VAL A O 1
#

Mean predicted aligned error: 4.61 Å